Protein AF-A0A2V2BIP7-F1 (afdb_monomer)

Sequence (78 aa):
MGQMSQKFDCEIRHYWLSPGAGTSGYNCFDSGDHVDSCPYPEDEVQYPLSEGAPLYQFSAEAGAPATPTVAHYASVRA

pLDDT: mean 75.27, std 21.18, range [40.75, 97.69]

Organism: NCBI:txid574096

Mean predicted aligned error: 15.72 Å

Foldseek 3Di:
DLVVQQVVQHKDWDWDDDVVVRATWIWIHGNRDTDDIGGHDPPDPPPPPVPDDDDDDDDPDDDDDDDDPPDDDDDDDD

Structure (mmCIF, N/CA/C/O backbone):
data_AF-A0A2V2BIP7-F1
#
_entry.id   AF-A0A2V2BIP7-F1
#
loop_
_atom_site.group_PDB
_atom_site.id
_atom_site.type_symbol
_atom_site.label_atom_id
_atom_site.label_alt_id
_atom_site.label_comp_id
_atom_site.label_asym_id
_atom_site.label_entity_id
_atom_site.label_seq_id
_atom_site.pdbx_PDB_ins_code
_atom_site.Cartn_x
_atom_site.Cartn_y
_atom_site.Cartn_z
_atom_site.occupancy
_atom_site.B_iso_or_equiv
_atom_site.auth_seq_id
_atom_site.auth_comp_id
_atom_site.auth_asym_id
_atom_site.auth_atom_id
_atom_site.pdbx_PDB_model_num
ATOM 1 N N . MET A 1 1 ? -0.673 -2.262 7.276 1.00 92.06 1 MET A N 1
ATOM 2 C CA . MET A 1 1 ? -1.907 -1.516 6.958 1.00 92.06 1 MET A CA 1
ATOM 3 C C . MET A 1 1 ? -3.148 -2.400 7.025 1.00 92.06 1 MET A C 1
ATOM 5 O O . MET A 1 1 ? -4.049 -2.004 7.740 1.00 92.06 1 MET A O 1
ATOM 9 N N . GLY A 1 2 ? -3.165 -3.619 6.466 1.00 92.81 2 GLY A N 1
ATOM 10 C CA . GLY A 1 2 ? -4.297 -4.560 6.636 1.00 92.81 2 GLY A CA 1
ATOM 11 C C . GLY A 1 2 ? -4.722 -4.830 8.094 1.00 92.81 2 GLY A C 1
ATOM 12 O O . GLY A 1 2 ? -5.870 -4.646 8.461 1.00 92.81 2 GLY A O 1
ATOM 13 N N . GLN A 1 3 ? -3.788 -5.133 9.004 1.00 96.69 3 GLN A N 1
ATOM 14 C CA . GLN A 1 3 ? -4.143 -5.288 10.432 1.00 96.69 3 GLN A CA 1
ATOM 15 C C . GLN A 1 3 ? -4.767 -4.024 11.057 1.00 96.69 3 GLN A C 1
ATOM 17 O O . GLN A 1 3 ? -5.533 -4.116 12.010 1.00 96.69 3 GLN A O 1
ATOM 22 N N . MET A 1 4 ? -4.426 -2.844 10.531 1.00 95.25 4 MET A N 1
ATOM 23 C CA . MET A 1 4 ? -4.987 -1.570 10.975 1.00 95.25 4 MET A CA 1
ATOM 24 C C . MET A 1 4 ? -6.433 -1.431 10.485 1.00 95.25 4 MET A C 1
ATOM 26 O O . MET A 1 4 ? -7.296 -1.116 11.296 1.00 95.25 4 MET A O 1
ATOM 30 N N . SER A 1 5 ? -6.701 -1.728 9.204 1.00 95.69 5 SER A N 1
ATOM 31 C CA . SER A 1 5 ? -8.059 -1.682 8.638 1.00 95.69 5 SER A CA 1
ATOM 32 C C . SER A 1 5 ? -8.987 -2.678 9.327 1.00 95.69 5 SER A C 1
ATOM 34 O O . SER A 1 5 ? -10.106 -2.326 9.671 1.00 95.69 5 SER A O 1
ATOM 36 N N . GLN A 1 6 ? -8.497 -3.876 9.661 1.00 97.25 6 GLN A N 1
ATOM 37 C CA . GLN A 1 6 ? -9.264 -4.844 10.453 1.00 97.25 6 GLN A CA 1
ATOM 38 C C . GLN A 1 6 ? -9.569 -4.346 11.869 1.00 97.25 6 GLN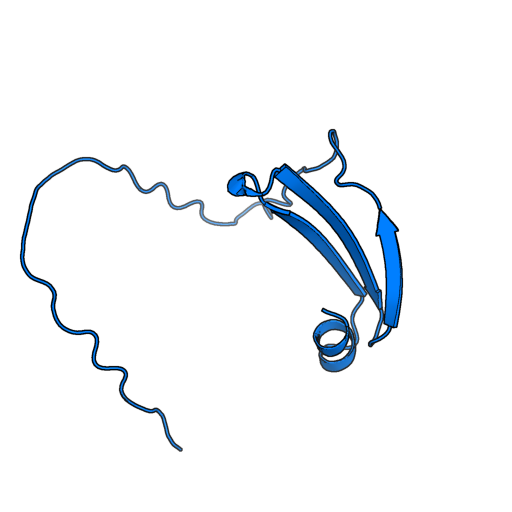 A C 1
ATOM 40 O O . GLN A 1 6 ? -10.691 -4.472 12.349 1.00 97.25 6 GLN A O 1
ATOM 45 N N . LYS A 1 7 ? -8.567 -3.804 12.572 1.00 97.69 7 LYS A N 1
ATOM 46 C CA . LYS A 1 7 ? -8.729 -3.399 13.975 1.00 97.69 7 LYS A CA 1
ATOM 47 C C . LYS A 1 7 ? -9.742 -2.267 14.143 1.00 97.69 7 LYS A C 1
ATOM 49 O O . LYS A 1 7 ? -10.414 -2.210 15.170 1.00 97.69 7 LYS A O 1
ATOM 54 N N . PHE A 1 8 ? -9.796 -1.358 13.176 1.00 96.75 8 PHE A N 1
ATOM 55 C CA . PHE A 1 8 ? -10.688 -0.203 13.199 1.00 96.75 8 PHE A CA 1
ATOM 56 C C . PHE A 1 8 ? -11.948 -0.391 12.350 1.00 96.75 8 PHE A C 1
ATOM 58 O O . PHE A 1 8 ? -12.724 0.554 12.258 1.00 96.75 8 PHE A O 1
ATOM 65 N N . ASP A 1 9 ? -12.139 -1.588 11.779 1.00 95.12 9 ASP A N 1
ATOM 66 C CA . ASP A 1 9 ? -13.234 -1.932 10.865 1.00 95.12 9 ASP A CA 1
ATOM 67 C C . ASP A 1 9 ? -13.489 -0.821 9.836 1.00 95.12 9 ASP A C 1
ATOM 69 O O . ASP A 1 9 ? -14.561 -0.219 9.766 1.00 95.12 9 ASP A O 1
ATOM 73 N N . CYS A 1 10 ? -12.426 -0.452 9.121 1.00 94.56 10 CYS A N 1
ATOM 74 C CA . CYS A 1 10 ? -12.442 0.673 8.201 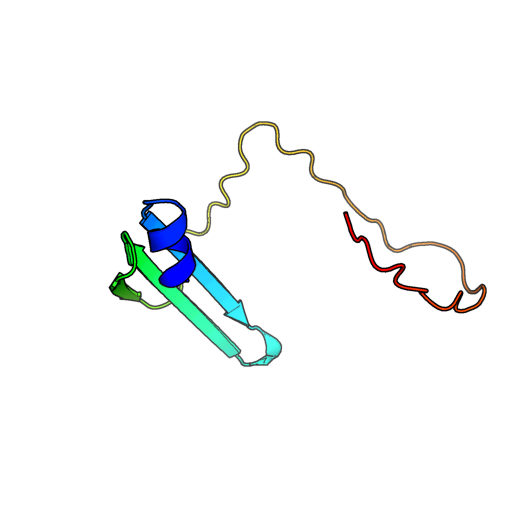1.00 94.56 10 CYS A CA 1
ATOM 75 C C . CYS A 1 10 ? -11.646 0.397 6.929 1.00 94.56 10 CYS A C 1
ATOM 77 O O . CYS A 1 10 ? -10.705 -0.397 6.918 1.00 94.56 10 CYS A O 1
ATOM 79 N N . GLU A 1 11 ? -11.972 1.141 5.875 1.00 97.06 11 GLU A N 1
ATOM 80 C CA . GLU A 1 11 ? -11.146 1.225 4.678 1.00 97.06 11 GLU A CA 1
ATOM 81 C C . GLU A 1 11 ? -9.972 2.190 4.915 1.00 97.06 11 GLU A C 1
ATOM 83 O O . GLU A 1 11 ? -10.135 3.301 5.431 1.00 97.06 11 GLU A O 1
ATOM 88 N N . ILE A 1 12 ? -8.769 1.786 4.508 1.00 96.25 12 ILE A N 1
ATOM 89 C CA . ILE A 1 12 ? -7.565 2.611 4.549 1.00 96.25 12 ILE A CA 1
ATOM 90 C C . ILE A 1 12 ? -6.987 2.777 3.146 1.00 96.25 12 ILE A C 1
ATOM 92 O O . ILE A 1 12 ? -6.447 1.844 2.549 1.00 96.25 12 ILE A O 1
ATOM 96 N N . ARG A 1 13 ? -7.001 4.027 2.682 1.00 95.25 13 ARG A N 1
ATOM 97 C CA . ARG A 1 13 ? -6.388 4.491 1.434 1.00 95.25 13 ARG A CA 1
ATOM 98 C C . ARG A 1 13 ? -4.980 5.016 1.721 1.00 95.25 13 ARG A C 1
ATOM 100 O O . ARG A 1 13 ? -4.806 6.137 2.193 1.00 95.25 13 ARG A O 1
ATOM 107 N N . HIS A 1 14 ? -3.970 4.182 1.491 1.00 94.62 14 HIS A N 1
ATOM 108 C CA . HIS A 1 14 ? -2.590 4.444 1.895 1.00 94.62 14 HIS A CA 1
ATOM 109 C C . HIS A 1 14 ? -1.720 4.904 0.721 1.00 94.62 14 HIS A C 1
ATOM 111 O O . HIS A 1 14 ? -1.281 4.092 -0.093 1.00 94.62 14 HIS A O 1
ATOM 117 N N . TYR A 1 15 ? -1.421 6.201 0.687 1.00 93.75 15 TYR A N 1
ATOM 118 C CA . TYR A 1 15 ? -0.459 6.819 -0.227 1.00 93.75 15 TYR A CA 1
ATOM 119 C C . TYR A 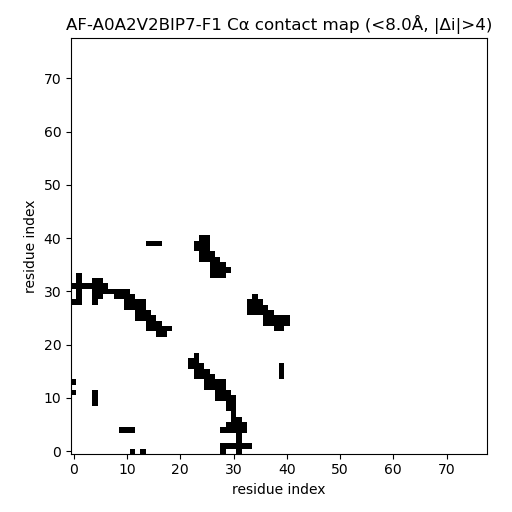1 15 ? 0.912 6.919 0.442 1.00 93.75 15 TYR A C 1
ATOM 121 O O . TYR A 1 15 ? 1.006 7.309 1.607 1.00 93.75 15 TYR A O 1
ATOM 129 N N . TRP A 1 16 ? 1.978 6.583 -0.280 1.00 93.25 16 TRP A N 1
ATOM 130 C CA . TRP A 1 16 ? 3.339 6.629 0.250 1.00 93.25 16 TRP A CA 1
ATOM 131 C C . TRP A 1 16 ? 4.341 7.096 -0.807 1.00 93.25 16 TRP A C 1
ATOM 133 O O . TRP A 1 16 ? 4.219 6.794 -1.994 1.00 93.25 16 TRP A O 1
ATOM 143 N N . LEU A 1 17 ? 5.354 7.833 -0.351 1.00 92.56 17 LEU A N 1
ATOM 144 C CA . LEU A 1 17 ? 6.428 8.383 -1.172 1.00 92.56 17 LEU A CA 1
ATOM 145 C C . LEU A 1 17 ? 7.750 8.251 -0.411 1.00 92.56 17 LEU A C 1
ATOM 147 O O . LEU A 1 17 ? 7.860 8.688 0.734 1.00 92.56 17 LEU A O 1
ATOM 151 N N . SER A 1 18 ? 8.757 7.668 -1.053 1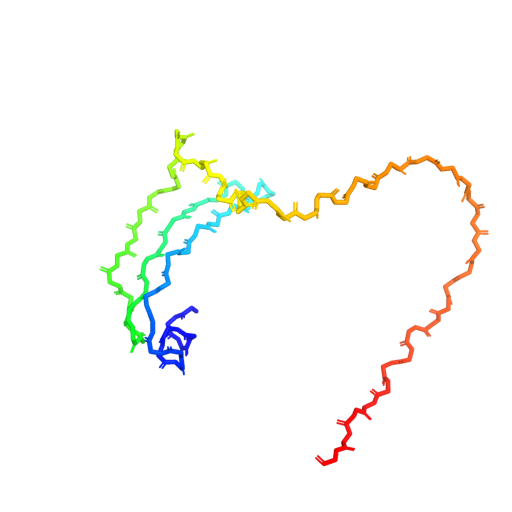.00 92.56 18 SER A N 1
ATOM 152 C CA . SER A 1 18 ? 10.118 7.526 -0.540 1.00 92.56 18 SER A CA 1
ATOM 153 C C . SER A 1 18 ? 11.103 8.164 -1.525 1.00 92.56 18 SER A C 1
ATOM 155 O O . SER A 1 18 ? 11.634 7.481 -2.405 1.00 92.56 18 SER A O 1
ATOM 157 N N . PRO A 1 19 ? 11.376 9.479 -1.395 1.00 88.69 19 PRO A N 1
ATOM 158 C CA . PRO A 1 19 ? 12.234 10.198 -2.336 1.00 88.69 19 PRO A CA 1
ATOM 159 C C . PRO A 1 19 ? 13.656 9.634 -2.389 1.00 88.69 19 PRO A C 1
ATOM 161 O O . PRO A 1 19 ? 14.232 9.511 -3.463 1.00 88.69 19 PRO A O 1
ATOM 164 N N . GLY A 1 20 ? 14.207 9.229 -1.238 1.00 93.12 20 GLY A N 1
ATOM 165 C CA . GLY A 1 20 ? 15.555 8.659 -1.161 1.00 93.12 20 GLY A CA 1
ATOM 166 C C . GLY A 1 20 ? 15.689 7.297 -1.847 1.00 93.12 20 GLY A C 1
ATOM 167 O O . GLY A 1 20 ? 16.766 6.969 -2.333 1.00 93.12 20 GLY A O 1
ATOM 168 N N . ALA A 1 21 ? 14.605 6.519 -1.914 1.00 93.56 21 ALA A N 1
ATOM 169 C CA . ALA A 1 21 ? 14.573 5.247 -2.633 1.00 93.56 21 ALA A CA 1
ATOM 170 C C . ALA A 1 21 ? 14.048 5.383 -4.074 1.00 93.56 21 ALA A C 1
ATOM 172 O O . ALA A 1 21 ? 14.087 4.410 -4.821 1.00 93.56 21 ALA A O 1
ATOM 173 N N . GLY A 1 22 ? 13.535 6.558 -4.458 1.00 91.50 22 GLY A N 1
ATOM 174 C CA . GLY A 1 22 ? 12.882 6.775 -5.748 1.00 91.50 22 GLY A CA 1
ATOM 175 C C . GLY A 1 22 ? 11.610 5.943 -5.939 1.00 91.50 22 GLY A C 1
ATOM 176 O O . GLY A 1 22 ? 11.253 5.639 -7.073 1.00 91.50 22 GLY A O 1
ATOM 177 N N . THR A 1 23 ? 10.949 5.534 -4.853 1.00 94.19 23 THR A N 1
ATOM 178 C CA . THR A 1 23 ? 9.749 4.689 -4.904 1.00 94.19 23 THR A CA 1
ATOM 179 C C . THR A 1 23 ? 8.539 5.410 -4.334 1.00 94.19 23 THR A C 1
ATOM 181 O O . THR A 1 23 ? 8.637 6.194 -3.389 1.00 94.19 23 THR A O 1
ATOM 184 N N . SER A 1 24 ? 7.376 5.140 -4.909 1.00 94.44 24 SER A N 1
ATOM 185 C CA . SER A 1 24 ? 6.094 5.675 -4.466 1.00 94.44 24 SER A CA 1
ATOM 186 C C . SER A 1 24 ? 4.978 4.702 -4.821 1.00 94.44 24 SER A C 1
ATOM 188 O O . SER A 1 24 ? 5.160 3.807 -5.652 1.00 94.44 24 SER A O 1
ATOM 190 N N . GLY A 1 25 ? 3.820 4.866 -4.192 1.00 95.12 25 GLY A N 1
ATOM 191 C CA . GLY A 1 25 ? 2.657 4.074 -4.550 1.00 95.12 25 GLY A CA 1
ATOM 192 C C . GLY A 1 25 ? 1.419 4.377 -3.728 1.00 95.12 25 GLY A C 1
ATOM 193 O O . GLY A 1 25 ? 1.409 5.203 -2.812 1.00 95.12 25 GLY A O 1
ATOM 194 N N . TYR A 1 26 ? 0.376 3.640 -4.065 1.00 95.12 26 TYR A N 1
ATOM 195 C CA . TYR A 1 26 ? -0.907 3.631 -3.399 1.00 95.12 26 TYR A CA 1
ATOM 196 C C . TYR A 1 26 ? -1.323 2.189 -3.116 1.00 95.12 26 TYR A C 1
ATOM 198 O O . TYR A 1 26 ? -1.112 1.303 -3.941 1.00 95.12 26 TYR A O 1
ATOM 206 N N . ASN A 1 27 ? -1.925 1.960 -1.954 1.00 96.00 27 ASN A N 1
ATOM 207 C CA . ASN A 1 27 ? -2.554 0.694 -1.603 1.00 96.00 27 ASN A CA 1
ATOM 208 C C . ASN A 1 27 ? -3.903 0.959 -0.934 1.00 96.00 27 ASN A C 1
ATOM 210 O O . ASN A 1 27 ? -4.011 1.872 -0.107 1.00 96.00 27 ASN A O 1
ATOM 214 N N . CYS A 1 28 ? -4.894 0.126 -1.231 1.00 96.94 28 CYS A N 1
ATOM 215 C CA . CYS A 1 28 ? -6.182 0.136 -0.551 1.00 96.94 28 CYS A CA 1
ATOM 216 C C . CYS A 1 28 ? -6.335 -1.115 0.317 1.00 96.94 28 CYS A C 1
ATOM 218 O O . CYS A 1 28 ? -6.113 -2.236 -0.148 1.00 96.94 28 CYS A O 1
ATOM 220 N N . PHE A 1 29 ? -6.711 -0.921 1.581 1.00 97.69 29 PHE A N 1
ATOM 221 C CA . PHE A 1 29 ? -6.981 -2.009 2.514 1.00 97.69 29 PHE A CA 1
ATOM 222 C C . PHE A 1 29 ? -8.379 -1.877 3.096 1.00 97.69 29 PHE A C 1
ATOM 224 O O . PHE A 1 29 ? -8.705 -0.806 3.593 1.00 97.69 29 PHE A O 1
ATOM 231 N N . ASP A 1 30 ? -9.143 -2.961 3.140 1.00 97.06 30 ASP A N 1
ATO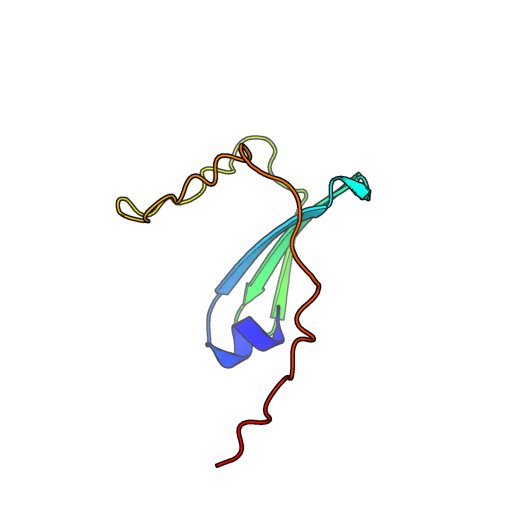M 232 C CA . ASP A 1 30 ? -10.513 -2.959 3.663 1.00 97.06 30 ASP A CA 1
ATOM 233 C C . ASP A 1 30 ? -10.715 -4.118 4.646 1.00 97.06 30 ASP A C 1
ATOM 235 O O . ASP A 1 30 ? -10.388 -5.261 4.331 1.00 97.06 30 ASP A O 1
ATOM 239 N N . SER A 1 31 ? -11.129 -3.801 5.876 1.00 95.69 31 SER A N 1
ATOM 240 C CA . SER A 1 31 ? -11.368 -4.730 7.000 1.00 95.69 31 SER A CA 1
ATOM 241 C C . SER A 1 31 ? -10.359 -5.886 7.186 1.00 95.69 31 SER A C 1
ATOM 243 O O . SER A 1 31 ? -10.687 -6.952 7.708 1.00 95.69 31 SER A O 1
ATOM 245 N N . GLY A 1 32 ? -9.088 -5.666 6.838 1.00 95.88 32 GLY A N 1
ATOM 246 C CA . GLY A 1 32 ? -8.014 -6.663 6.938 1.00 95.88 32 GLY A CA 1
ATOM 247 C C . GLY A 1 32 ? -7.362 -7.037 5.618 1.00 95.88 32 GLY A C 1
ATOM 248 O O . GLY A 1 32 ? -6.168 -7.354 5.605 1.00 95.88 32 GLY A O 1
ATOM 249 N N . ASP A 1 33 ? -8.107 -6.934 4.527 1.00 97.50 33 ASP A N 1
ATOM 250 C CA . ASP A 1 33 ? -7.693 -7.405 3.215 1.00 97.50 33 ASP A CA 1
ATOM 251 C C . ASP A 1 33 ? -7.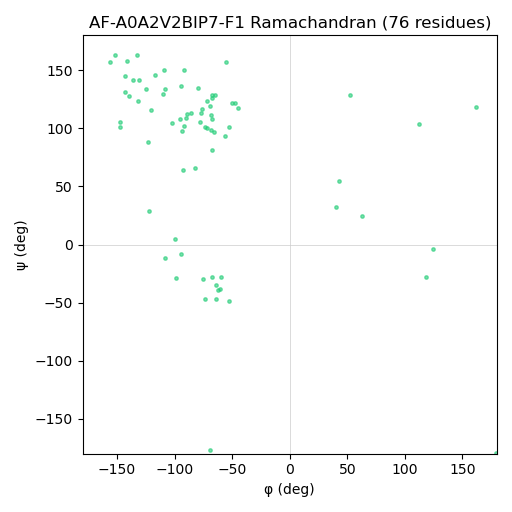004 -6.310 2.411 1.00 97.50 33 ASP A C 1
ATOM 253 O O . ASP A 1 33 ? -7.251 -5.117 2.581 1.00 97.50 33 ASP A O 1
ATOM 257 N N . HIS A 1 34 ? -6.091 -6.728 1.538 1.00 97.25 34 HIS A N 1
ATOM 258 C CA . HIS A 1 34 ? -5.456 -5.855 0.560 1.00 97.25 34 HIS A CA 1
ATOM 259 C C . HIS A 1 34 ? -6.222 -5.979 -0.753 1.00 97.25 34 HIS A C 1
ATOM 261 O O . HIS A 1 34 ? -6.156 -7.025 -1.399 1.00 97.25 34 HIS A O 1
ATOM 267 N N . VAL A 1 35 ? -6.974 -4.937 -1.107 1.00 97.38 35 VAL A N 1
ATOM 268 C CA . VAL A 1 35 ? -7.958 -5.006 -2.196 1.00 97.38 35 VAL A CA 1
ATOM 269 C C . VAL A 1 35 ? -7.436 -4.429 -3.508 1.00 97.38 35 VAL A C 1
ATOM 271 O O . VAL A 1 35 ? -7.842 -4.897 -4.567 1.00 97.38 35 VAL A O 1
ATOM 274 N N . ASP A 1 36 ? -6.520 -3.457 -3.454 1.00 96.19 36 ASP A N 1
ATOM 275 C CA . ASP A 1 36 ? -5.949 -2.834 -4.651 1.00 96.19 36 ASP A CA 1
ATOM 276 C C . ASP A 1 36 ? -4.568 -2.206 -4.398 1.00 96.19 36 ASP A C 1
ATOM 278 O O . ASP A 1 36 ? -4.233 -1.816 -3.272 1.00 96.19 36 ASP A O 1
ATOM 282 N N . SER A 1 37 ? -3.787 -2.058 -5.468 1.00 95.62 37 SER A N 1
ATOM 283 C CA . SER A 1 37 ? -2.527 -1.318 -5.499 1.00 95.62 37 SER A CA 1
ATOM 284 C C . SER A 1 37 ? -2.365 -0.584 -6.827 1.00 95.62 37 SER A C 1
ATOM 286 O O . SER A 1 37 ? -2.440 -1.189 -7.894 1.00 95.62 37 SER A O 1
ATOM 288 N N . CYS A 1 38 ? -2.029 0.702 -6.760 1.00 92.81 38 CYS A N 1
ATOM 289 C CA . CYS A 1 38 ? -1.770 1.530 -7.937 1.00 92.81 38 CYS A CA 1
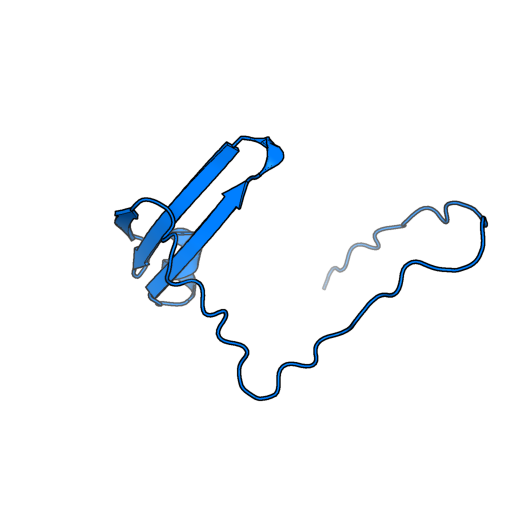ATOM 290 C C . CYS A 1 38 ? -0.476 2.346 -7.768 1.00 92.81 38 CYS A C 1
ATOM 292 O O . CYS A 1 38 ? 0.018 2.518 -6.646 1.00 92.81 38 CYS A O 1
ATOM 294 N N . PRO A 1 39 ? 0.089 2.886 -8.862 1.00 93.88 39 PRO A N 1
ATOM 295 C CA . PRO A 1 39 ? 1.100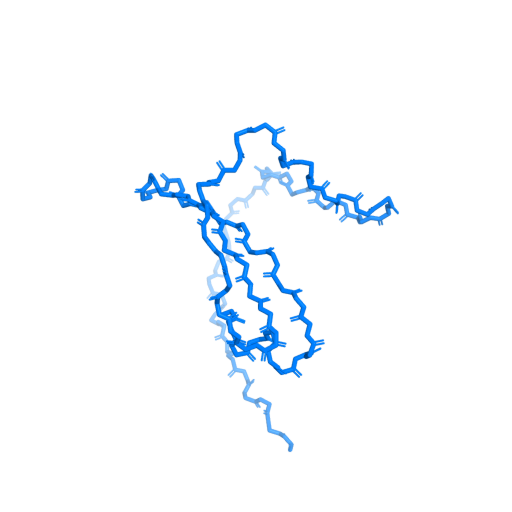 3.933 -8.776 1.00 93.88 39 PRO A CA 1
ATOM 296 C C . PRO A 1 39 ? 0.597 5.141 -7.974 1.00 93.88 39 PRO A C 1
ATOM 298 O O . PRO A 1 39 ? -0.605 5.371 -7.844 1.00 93.88 39 PRO A O 1
ATOM 301 N N . TYR A 1 40 ? 1.529 5.921 -7.432 1.00 88.69 40 TYR A N 1
ATOM 302 C CA . TYR A 1 40 ? 1.189 7.170 -6.758 1.00 88.69 40 TYR A CA 1
ATOM 303 C C . TYR A 1 40 ? 0.602 8.157 -7.779 1.00 88.69 40 TYR A C 1
ATOM 305 O O . TYR A 1 40 ? 1.238 8.368 -8.813 1.00 88.69 40 TYR A O 1
ATOM 313 N N . PRO A 1 41 ? -0.573 8.759 -7.531 1.00 82.31 41 PRO A N 1
ATOM 314 C CA . PRO A 1 41 ? -1.155 9.707 -8.470 1.00 82.31 41 PRO A CA 1
ATOM 315 C C . PRO A 1 41 ? -0.299 10.973 -8.536 1.00 82.31 41 PRO A C 1
ATOM 317 O O . PRO A 1 41 ? 0.027 11.574 -7.512 1.00 82.31 41 PRO A O 1
ATOM 320 N N . GLU A 1 42 ? 0.060 11.374 -9.751 1.00 73.31 42 GLU A N 1
ATOM 321 C CA . GLU A 1 42 ? 0.910 12.543 -10.012 1.00 73.31 42 GLU A CA 1
ATOM 322 C C . GLU A 1 42 ? 0.122 13.853 -9.819 1.00 73.31 42 GLU A C 1
ATOM 324 O O . GLU A 1 42 ? 0.681 14.852 -9.368 1.00 73.31 42 GLU A O 1
ATOM 329 N N . ASP A 1 43 ? -1.193 13.806 -10.070 1.00 68.69 43 ASP A N 1
ATOM 330 C CA . ASP A 1 43 ? -2.069 14.980 -10.176 1.00 68.69 43 ASP A CA 1
ATOM 331 C C . ASP A 1 43 ? -3.051 15.177 -8.999 1.00 68.69 43 ASP A C 1
ATOM 333 O O . ASP A 1 43 ? -3.657 16.240 -8.879 1.00 68.69 43 ASP A O 1
ATOM 337 N N . GLU A 1 44 ? -3.224 14.196 -8.099 1.00 55.88 44 GLU A N 1
ATOM 338 C CA . GLU A 1 44 ? -4.369 14.168 -7.157 1.00 55.88 44 GLU A CA 1
ATOM 339 C C . GLU A 1 44 ? -4.016 14.121 -5.664 1.00 55.88 44 GLU A C 1
ATOM 341 O O . GLU A 1 44 ? -4.793 13.636 -4.841 1.00 55.88 44 GLU A O 1
ATOM 346 N N . VAL A 1 45 ? -2.878 14.674 -5.250 1.00 54.62 45 VAL A N 1
ATOM 347 C CA . VAL A 1 45 ? -2.623 14.865 -3.810 1.00 54.62 45 VAL A CA 1
ATOM 348 C C . VAL A 1 45 ? -3.078 16.257 -3.395 1.00 54.62 45 VAL A C 1
ATOM 350 O O . VAL A 1 45 ? -2.293 17.101 -2.963 1.00 54.62 45 VAL A O 1
ATOM 353 N N . GLN A 1 46 ? -4.387 16.500 -3.496 1.00 50.09 46 GLN A N 1
ATOM 354 C CA . GLN A 1 46 ? -5.018 17.429 -2.570 1.00 50.09 46 GLN A CA 1
ATOM 355 C C . GLN A 1 46 ? -4.919 16.768 -1.200 1.00 50.09 46 GLN A C 1
ATOM 357 O O . GLN A 1 46 ? -5.726 15.908 -0.855 1.00 50.09 46 GLN A O 1
ATOM 362 N N . TYR A 1 47 ? -3.902 17.136 -0.419 1.00 56.16 47 TYR A N 1
ATOM 363 C CA . TYR A 1 47 ? -3.952 16.909 1.018 1.00 56.16 47 TYR A CA 1
ATOM 364 C C . TYR A 1 47 ? -5.329 17.400 1.469 1.00 56.16 47 TYR A C 1
ATOM 366 O O . TYR A 1 47 ? -5.635 18.572 1.220 1.00 56.16 47 TYR A O 1
ATOM 374 N N . PRO A 1 48 ? -6.177 16.568 2.097 1.00 51.69 48 PRO A N 1
ATOM 375 C CA . PRO A 1 48 ? -7.295 17.099 2.840 1.00 51.69 48 PRO A CA 1
ATOM 376 C C . PRO A 1 48 ? -6.669 17.826 4.030 1.00 51.69 48 PRO A C 1
ATOM 378 O O . PRO A 1 48 ? -6.545 17.293 5.129 1.00 51.69 48 PRO A O 1
ATOM 381 N N . LEU A 1 49 ? -6.206 19.053 3.794 1.00 51.44 49 LEU A N 1
ATOM 382 C CA . LEU A 1 49 ? -6.237 20.095 4.793 1.00 51.44 49 LEU A CA 1
ATOM 383 C C . LEU A 1 49 ? -7.710 20.157 5.167 1.00 51.44 49 LEU A C 1
ATOM 385 O O . LEU A 1 49 ? -8.508 20.776 4.467 1.00 51.44 49 LEU A O 1
ATOM 389 N N . SER A 1 50 ? -8.089 19.421 6.213 1.00 53.38 50 SER A N 1
ATOM 390 C CA . SER A 1 50 ? -9.346 19.701 6.878 1.00 53.38 50 SER A CA 1
ATOM 391 C C . SER A 1 50 ? -9.309 21.197 7.156 1.00 53.38 50 SER A C 1
ATOM 393 O O . SER A 1 50 ? -8.333 21.693 7.728 1.00 53.38 50 SER A O 1
ATOM 395 N N . GLU A 1 51 ? -10.286 21.936 6.634 1.00 48.84 51 GLU A N 1
ATOM 396 C CA . GLU A 1 51 ? -10.398 23.367 6.886 1.00 48.84 51 GLU A CA 1
ATOM 397 C C . GLU A 1 51 ? -10.370 23.561 8.413 1.00 48.84 51 GLU A C 1
ATOM 399 O O . GLU A 1 51 ? -11.333 23.238 9.105 1.00 48.84 51 GLU A O 1
ATOM 404 N N . GLY A 1 52 ? -9.215 23.968 8.959 1.00 54.31 52 GLY A N 1
ATOM 405 C CA . GLY A 1 52 ? -8.983 24.078 10.404 1.00 54.31 52 GLY A CA 1
ATOM 406 C C . GLY A 1 52 ? -7.790 23.313 10.998 1.00 54.31 52 GLY A C 1
ATOM 407 O O . GLY A 1 52 ? -7.534 23.491 12.188 1.00 54.31 52 GLY A O 1
ATOM 408 N N . ALA A 1 53 ? -7.029 22.505 10.248 1.00 57.62 53 ALA A N 1
ATOM 409 C CA . ALA A 1 53 ? -5.798 21.910 10.786 1.00 57.62 53 ALA A CA 1
ATOM 410 C C . ALA A 1 53 ? -4.714 22.994 11.008 1.00 57.62 53 ALA A C 1
ATOM 412 O O . ALA A 1 53 ? -4.311 23.650 10.042 1.00 57.62 53 ALA A O 1
ATOM 413 N N . PRO A 1 54 ? -4.218 23.214 12.244 1.00 56.28 54 PRO A N 1
ATOM 414 C CA . PRO A 1 54 ? -3.188 24.215 12.496 1.00 56.28 54 PRO A CA 1
ATOM 415 C C . PRO A 1 54 ? -1.867 23.776 11.854 1.00 56.28 54 PRO A C 1
ATOM 417 O O . PRO A 1 54 ? -1.233 22.813 12.286 1.00 56.28 54 PRO A O 1
ATOM 420 N N . LEU A 1 55 ? -1.444 24.492 10.814 1.00 69.88 55 LEU A N 1
ATOM 421 C CA . LEU A 1 55 ? -0.118 24.331 10.228 1.00 69.88 55 LEU A CA 1
ATOM 422 C C . LEU A 1 55 ? 0.908 25.029 11.128 1.00 69.88 55 LEU A C 1
ATOM 424 O O . LEU A 1 55 ? 0.909 26.253 11.253 1.00 69.88 55 LEU A O 1
ATOM 428 N N . TYR A 1 56 ? 1.792 24.253 11.752 1.00 73.50 56 TYR A N 1
ATOM 429 C CA . TYR A 1 56 ? 2.930 24.793 12.492 1.00 73.50 56 TYR A CA 1
ATOM 430 C C . TYR A 1 56 ? 4.126 24.947 11.551 1.00 73.50 56 TYR A C 1
ATOM 432 O O . TYR A 1 56 ? 4.698 23.961 11.088 1.00 73.50 56 TYR A O 1
ATOM 440 N N . GLN A 1 57 ? 4.511 26.192 11.273 1.00 68.50 57 GLN A N 1
ATOM 441 C CA . GLN A 1 57 ? 5.711 26.509 10.506 1.00 68.50 57 GLN A CA 1
ATOM 442 C C . GLN A 1 57 ? 6.919 26.558 11.449 1.00 68.50 57 GLN A C 1
ATOM 444 O O . GLN A 1 57 ? 7.013 27.441 12.301 1.00 68.50 57 GLN A O 1
ATOM 449 N N . PHE A 1 58 ? 7.850 25.615 11.302 1.00 59.75 58 PHE A N 1
ATOM 450 C CA . PHE A 1 58 ? 9.126 25.663 12.014 1.00 59.75 58 PHE A CA 1
ATOM 451 C C . PHE A 1 58 ? 10.161 26.380 11.138 1.00 59.75 58 PHE A C 1
ATOM 453 O O . PHE A 1 58 ? 10.685 25.806 10.184 1.00 59.75 58 PHE A O 1
ATOM 460 N N . SER A 1 59 ? 10.433 27.652 11.435 1.00 61.91 59 SER A N 1
ATOM 461 C CA . SER A 1 59 ? 11.530 28.395 10.806 1.00 61.91 59 SER A CA 1
ATOM 462 C C . SER A 1 59 ? 12.854 27.951 11.417 1.00 61.91 59 SER A C 1
ATOM 464 O O . SER A 1 59 ? 13.097 28.143 12.607 1.00 61.91 59 SER A O 1
ATOM 466 N N . ALA A 1 60 ? 13.720 27.353 10.605 1.00 62.09 60 ALA A N 1
ATOM 467 C CA . ALA A 1 60 ? 15.040 26.915 11.031 1.00 62.09 60 ALA A CA 1
ATOM 468 C C . ALA A 1 60 ? 16.048 28.075 11.016 1.00 62.09 60 ALA A C 1
ATOM 470 O O . ALA A 1 60 ? 16.993 28.028 10.244 1.00 62.09 60 ALA A O 1
ATOM 471 N N . GLU A 1 61 ? 15.881 29.098 11.861 1.00 52.09 61 GLU A N 1
ATOM 472 C CA . GLU A 1 61 ? 16.968 30.047 12.158 1.00 52.09 61 GLU A CA 1
ATOM 473 C C . GLU A 1 61 ? 16.895 30.579 13.598 1.00 52.09 61 GLU A C 1
ATOM 475 O O . GLU A 1 61 ? 16.055 31.414 13.921 1.00 52.09 61 GLU A O 1
ATOM 480 N N . ALA A 1 62 ? 17.793 30.079 14.460 1.00 47.34 62 ALA A N 1
ATOM 481 C CA . ALA A 1 62 ? 18.834 30.862 15.149 1.00 47.34 62 ALA A CA 1
ATOM 482 C C . ALA A 1 62 ? 19.389 30.114 16.385 1.00 47.34 62 ALA A C 1
ATOM 484 O O . ALA A 1 62 ? 18.680 29.901 17.364 1.00 47.34 62 ALA A O 1
ATOM 485 N N . GLY A 1 63 ? 20.696 29.815 16.369 1.00 40.75 63 GLY A N 1
ATOM 486 C CA . GLY A 1 63 ? 21.513 29.664 17.585 1.00 40.75 63 GLY A CA 1
ATOM 487 C C . GLY A 1 63 ? 22.026 28.255 17.906 1.00 40.75 63 GLY A C 1
ATOM 488 O O . GLY A 1 63 ? 21.305 27.418 18.434 1.00 40.75 63 GLY A O 1
ATOM 489 N N . ALA A 1 64 ? 23.313 28.014 17.646 1.00 44.31 64 ALA A N 1
ATOM 490 C CA . ALA A 1 64 ? 24.074 26.849 18.116 1.00 44.31 64 ALA A CA 1
ATOM 491 C C . ALA A 1 64 ? 24.328 26.874 19.654 1.00 44.31 64 ALA A C 1
ATOM 493 O O . ALA A 1 64 ? 24.022 27.870 20.305 1.00 44.31 64 ALA A O 1
ATOM 494 N N . PRO A 1 65 ? 25.064 25.897 20.226 1.00 56.75 65 PRO A N 1
ATOM 495 C CA . PRO A 1 65 ? 24.663 24.541 20.609 1.00 56.75 65 PRO A CA 1
ATOM 496 C C . PRO A 1 65 ? 24.584 24.377 22.149 1.00 56.75 65 PRO A C 1
ATOM 498 O O . PRO A 1 65 ? 25.384 24.962 22.874 1.00 56.75 65 PRO A O 1
ATOM 501 N N . ALA A 1 66 ? 23.713 23.507 22.676 1.00 42.16 66 ALA A N 1
ATOM 502 C CA . ALA A 1 66 ? 23.816 23.073 24.077 1.00 42.16 66 ALA A CA 1
ATOM 503 C C . ALA A 1 66 ? 23.337 21.624 24.280 1.00 42.16 66 ALA A C 1
ATOM 505 O O . ALA A 1 66 ? 22.145 21.363 24.366 1.00 42.16 66 ALA A O 1
ATOM 506 N N . THR A 1 67 ? 24.325 20.721 24.383 1.00 47.78 67 THR A N 1
ATOM 507 C CA . THR A 1 67 ? 24.356 19.406 25.070 1.00 47.78 67 THR A CA 1
ATOM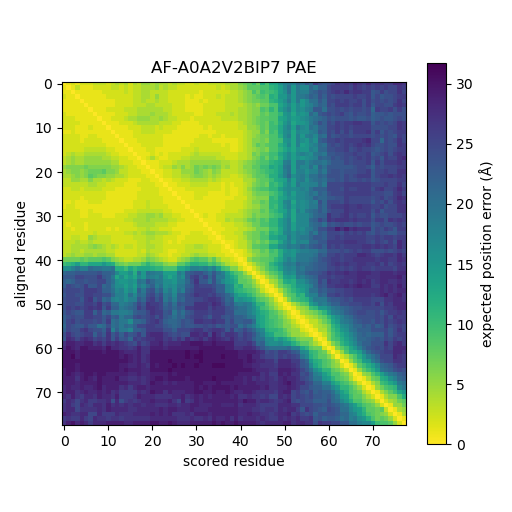 508 C C . THR A 1 67 ? 23.263 18.361 24.775 1.00 47.78 67 THR A C 1
ATOM 510 O O . THR A 1 67 ? 22.084 18.636 24.969 1.00 47.78 67 THR A O 1
ATOM 513 N N . PRO A 1 68 ? 23.622 17.100 24.440 1.00 47.50 68 PRO A N 1
ATOM 514 C CA . PRO A 1 68 ? 22.649 16.016 24.386 1.00 47.50 68 PRO A CA 1
ATOM 515 C C . PRO A 1 68 ? 22.222 15.653 25.814 1.00 47.50 68 PRO A C 1
ATOM 517 O O . PRO A 1 68 ? 22.921 14.929 26.523 1.00 47.50 68 PRO A O 1
ATOM 520 N N . THR A 1 69 ? 21.066 16.140 26.257 1.00 47.25 69 THR A N 1
ATOM 521 C CA . THR A 1 69 ? 20.356 15.509 27.368 1.00 47.25 69 THR A CA 1
ATOM 522 C C . THR A 1 69 ? 19.870 14.151 26.880 1.00 47.25 69 THR A C 1
ATOM 524 O O . THR A 1 69 ? 18.990 14.039 26.030 1.00 47.25 69 THR A O 1
ATOM 527 N N . VAL A 1 70 ? 20.522 13.110 27.393 1.00 49.03 70 VAL A N 1
ATOM 528 C CA . VAL A 1 70 ? 20.165 11.703 27.216 1.00 49.03 70 VAL A CA 1
ATOM 529 C C . VAL A 1 70 ? 18.657 11.535 27.415 1.00 49.03 70 VAL A C 1
ATOM 531 O O . VAL A 1 70 ? 18.127 11.796 28.495 1.00 49.03 70 VAL A O 1
ATOM 534 N N . ALA A 1 71 ? 17.963 11.107 26.360 1.00 53.38 71 ALA A N 1
ATOM 535 C CA . ALA A 1 71 ? 16.551 10.771 26.428 1.00 53.38 71 ALA A CA 1
ATOM 536 C C . ALA A 1 71 ? 16.386 9.499 27.275 1.00 53.38 71 ALA A C 1
ATOM 538 O O . ALA A 1 71 ? 16.592 8.385 26.797 1.00 53.38 71 ALA A O 1
ATOM 539 N N . HIS A 1 72 ? 16.029 9.664 28.547 1.00 47.94 72 HIS A N 1
ATOM 540 C CA . HIS A 1 72 ? 15.567 8.562 29.381 1.00 47.94 72 HIS A CA 1
ATOM 541 C C . HIS A 1 72 ? 14.109 8.256 29.026 1.00 47.94 72 HIS A C 1
ATOM 543 O O . HIS A 1 72 ? 13.200 8.997 29.396 1.00 47.94 72 HIS A O 1
ATOM 549 N N . TYR A 1 73 ? 13.872 7.160 28.309 1.00 47.47 73 TYR A N 1
ATOM 550 C CA . TYR A 1 73 ? 12.529 6.609 28.136 1.00 47.47 73 TYR A CA 1
ATOM 551 C C . TYR A 1 73 ? 12.094 5.951 29.452 1.00 47.47 73 TYR A C 1
ATOM 553 O O . TYR A 1 73 ? 12.514 4.843 29.788 1.00 47.47 73 TYR A O 1
ATOM 561 N N . ALA A 1 74 ? 11.266 6.654 30.225 1.00 51.94 74 ALA A N 1
ATOM 562 C CA . ALA A 1 74 ? 10.594 6.078 31.380 1.00 51.94 74 ALA A CA 1
ATOM 563 C C . ALA A 1 74 ? 9.498 5.115 30.897 1.00 51.94 74 ALA A C 1
ATOM 565 O O . ALA A 1 74 ? 8.612 5.500 30.133 1.00 51.94 74 ALA A O 1
ATOM 566 N N . SER A 1 75 ? 9.560 3.853 31.330 1.00 51.09 75 SER A N 1
ATOM 567 C CA . SER A 1 75 ? 8.522 2.868 31.027 1.00 51.09 75 SER A CA 1
ATOM 568 C C . SER A 1 75 ? 7.226 3.256 31.735 1.00 51.09 75 SER A C 1
ATOM 570 O O . SER A 1 75 ? 7.218 3.385 32.960 1.00 51.09 75 SER A O 1
ATOM 572 N N . VAL A 1 76 ? 6.125 3.373 30.998 1.00 52.09 76 VAL A N 1
ATOM 573 C CA . VAL A 1 76 ? 4.797 3.477 31.605 1.00 52.09 76 VAL A CA 1
ATOM 574 C C . VAL A 1 76 ? 4.248 2.062 31.754 1.00 52.09 76 VAL A C 1
ATOM 576 O O . VAL A 1 76 ? 3.933 1.401 30.768 1.00 52.09 76 VAL A O 1
ATOM 579 N N . ARG A 1 77 ? 4.176 1.585 33.000 1.00 46.91 77 ARG A N 1
ATOM 580 C CA . ARG A 1 77 ? 3.305 0.477 33.402 1.00 46.91 77 ARG A CA 1
ATOM 581 C C . ARG A 1 77 ? 2.169 1.049 34.241 1.00 46.91 77 ARG A C 1
ATOM 583 O O . ARG A 1 77 ? 2.439 1.799 35.178 1.00 46.91 77 ARG A O 1
ATOM 590 N N . ALA A 1 78 ? 0.953 0.618 33.943 1.00 41.59 78 ALA A N 1
ATOM 591 C CA . ALA A 1 78 ? -0.102 0.365 34.916 1.00 41.59 78 ALA A CA 1
ATOM 592 C C . ALA A 1 78 ? -0.896 -0.837 34.401 1.00 41.59 78 ALA A C 1
ATOM 594 O O . ALA A 1 78 ? -1.244 -0.814 33.199 1.00 41.59 78 ALA A O 1
#

Solvent-accessible surface area (backbone atoms only — not comparable to full-atom values): 5336 Å² total; per-residue (Å²): 106,27,72,55,13,37,74,66,70,31,76,42,83,48,75,51,77,37,79,92,76,74,45,62,23,31,37,36,19,46,57,39,42,80,77,49,75,47,73,51,70,91,85,69,76,72,72,82,68,53,93,80,68,85,82,82,82,82,78,93,77,87,82,88,87,83,78,89,75,77,83,77,84,77,81,88,80,132

InterPro domains:
  IPR041329 YubB, ferredoxin-like domain [PF18406] (1-58)

Secondary structure (DSSP, 8-state):
-HHHHHHTTSEEEEEEEEGGGTEEEEEEEETTEEEEEEPPPSS-------TT---------S----------------

Nearest PDB structures (foldseek):
  2ijr-assembly1_A  TM=9.802E-01  e=8.066E-03  Yersinia pseudotuberculosis
  6spf-assembly1_O  TM=4.234E-01  e=2.854E+00  Pseudomonas aeruginosa

Radius of gyration: 19.25 Å; Cα contacts (8 Å, |Δi|>4): 87; chains: 1; bounding box: 38×38×45 Å